Protein AF-W2MNX2-F1 (afdb_monomer)

Sequence (63 aa):
MDAKLEESLTPAMMLSIFMGALHGAPVFPDGFTADVNTDHKRMELEMLLAVDSDGGCAFPGQD

Mean predicted aligned error: 14.45 Å

Radius of gyration: 28.84 Å; Cα contacts (8 Å, |Δi|>4): 29; chains: 1; bounding box: 40×25×97 Å

pLDDT: mean 72.31, std 12.58, range [43.97, 86.94]

Solvent-accessible surface area (backbone atoms only — not comparable to full-atom values): 5010 Å² total; per-residue (Å²): 135,84,80,78,7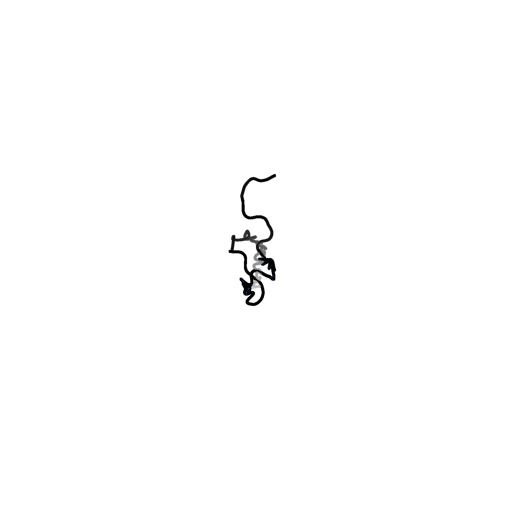9,77,79,80,78,72,81,84,78,90,82,86,83,83,79,78,83,70,92,74,80,65,40,59,66,90,79,72,72,89,79,86,72,81,52,92,90,50,92,75,87,82,84,86,72,68,48,69,85,72,80,69,78,98,65,98,86,82,131

Organism: Phytophthora nicotianae (NCBI:txid4792)

Foldseek 3Di:
DDPPPPPPPPPDDDDDDDDAFDFDDWAQPDPDDDDDDPPPVDDDDDDTDTDGPRPDDPDPDDD

Structure (mmCIF, N/CA/C/O backbone):
data_AF-W2MNX2-F1
#
_entry.id   AF-W2MNX2-F1
#
loop_
_atom_site.group_PDB
_atom_site.id
_atom_site.type_symbol
_atom_site.label_atom_id
_atom_site.label_alt_id
_atom_site.label_comp_id
_atom_site.label_asym_id
_atom_site.label_entity_id
_atom_site.label_seq_id
_atom_site.pdbx_PDB_ins_code
_atom_site.Cartn_x
_atom_site.Cartn_y
_atom_site.Cartn_z
_atom_site.occupancy
_atom_site.B_iso_or_equiv
_atom_site.auth_seq_id
_atom_site.auth_comp_id
_atom_site.auth_asym_id
_atom_site.auth_atom_id
_atom_site.pdbx_PDB_model_num
ATOM 1 N N . MET A 1 1 ? 20.141 -9.032 -67.539 1.00 46.62 1 MET A N 1
ATOM 2 C CA . MET A 1 1 ? 19.655 -7.850 -66.800 1.00 46.62 1 MET A CA 1
ATOM 3 C C . MET A 1 1 ? 19.381 -8.328 -65.393 1.00 46.62 1 MET A C 1
ATOM 5 O O . MET A 1 1 ? 18.303 -8.837 -65.123 1.00 46.62 1 MET A O 1
ATOM 9 N N . ASP A 1 2 ? 20.416 -8.295 -64.561 1.00 50.84 2 ASP A N 1
ATOM 10 C CA . ASP A 1 2 ? 20.374 -8.800 -63.194 1.00 50.84 2 ASP A CA 1
ATOM 11 C C . ASP A 1 2 ? 19.654 -7.787 -62.309 1.00 50.84 2 ASP A C 1
ATOM 13 O O . ASP A 1 2 ? 20.149 -6.687 -62.063 1.00 50.84 2 ASP A O 1
ATOM 17 N N . ALA A 1 3 ? 18.449 -8.141 -61.870 1.00 55.41 3 ALA A N 1
ATOM 18 C CA . ALA A 1 3 ? 17.736 -7.375 -60.866 1.00 55.41 3 ALA A CA 1
ATOM 19 C C . ALA A 1 3 ? 18.438 -7.598 -59.522 1.00 55.41 3 ALA A C 1
ATOM 21 O O . ALA A 1 3 ? 18.208 -8.600 -58.846 1.00 55.41 3 ALA A O 1
ATOM 22 N N . LYS A 1 4 ? 19.324 -6.674 -59.139 1.00 58.59 4 LYS A N 1
ATOM 23 C CA . LYS A 1 4 ? 19.753 -6.563 -57.746 1.00 58.59 4 LYS A CA 1
ATOM 24 C C . LYS A 1 4 ? 18.537 -6.151 -56.921 1.00 58.59 4 LYS A C 1
ATOM 26 O O . LYS A 1 4 ? 18.092 -5.007 -56.982 1.00 58.59 4 LYS A O 1
ATOM 31 N N . LEU A 1 5 ? 17.987 -7.113 -56.190 1.00 58.19 5 LEU A N 1
ATOM 32 C CA . LEU A 1 5 ? 17.052 -6.865 -55.10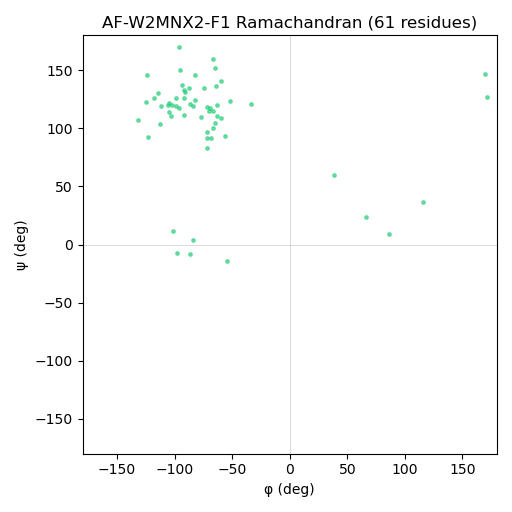7 1.00 58.19 5 LEU A CA 1
ATOM 33 C C . LEU A 1 5 ? 17.881 -6.271 -53.961 1.00 58.19 5 LEU A C 1
ATOM 35 O O . LEU A 1 5 ? 18.518 -6.996 -53.204 1.00 58.19 5 LEU A O 1
ATOM 39 N N . GLU A 1 6 ? 17.972 -4.945 -53.914 1.00 62.91 6 GLU A N 1
ATOM 40 C CA . GLU A 1 6 ? 18.552 -4.238 -52.774 1.00 62.91 6 GLU A CA 1
A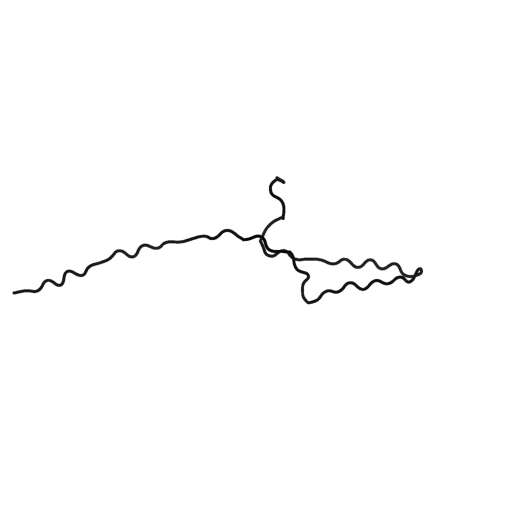TOM 41 C C . GLU A 1 6 ? 17.613 -4.476 -51.584 1.00 62.91 6 GLU A C 1
ATOM 43 O O . GLU A 1 6 ? 16.537 -3.879 -51.494 1.00 62.91 6 GLU A O 1
ATOM 48 N N . GLU A 1 7 ? 17.970 -5.415 -50.705 1.00 64.12 7 GLU A N 1
ATOM 49 C CA . GLU A 1 7 ? 17.276 -5.592 -49.434 1.00 64.12 7 GLU A CA 1
ATOM 50 C C . GLU A 1 7 ? 17.395 -4.288 -48.642 1.00 64.12 7 GLU A C 1
ATOM 52 O O . GLU A 1 7 ? 18.464 -3.911 -48.160 1.00 64.12 7 GLU A O 1
ATOM 57 N N . SER A 1 8 ? 16.275 -3.575 -48.521 1.00 65.06 8 SER A N 1
A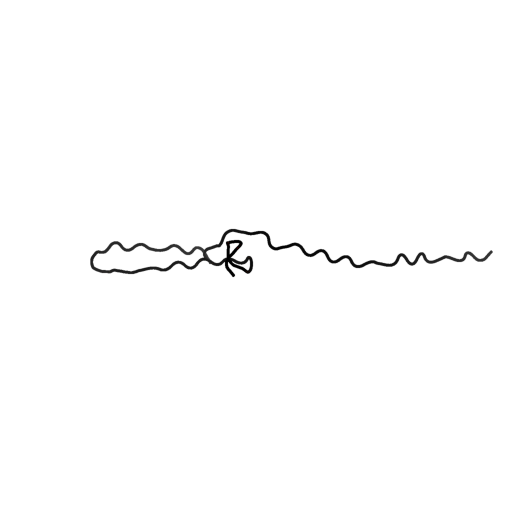TOM 58 C CA . SER A 1 8 ? 16.161 -2.446 -47.610 1.00 65.06 8 SER A CA 1
ATOM 59 C C . SER A 1 8 ? 16.210 -2.984 -46.181 1.00 65.06 8 SER A C 1
ATOM 61 O O . SER A 1 8 ? 15.199 -3.370 -45.598 1.00 65.06 8 SER A O 1
ATOM 63 N N . LEU A 1 9 ? 17.415 -3.043 -45.623 1.00 66.12 9 LEU A N 1
ATOM 64 C CA . LEU A 1 9 ? 17.640 -3.278 -44.204 1.00 66.12 9 LEU A CA 1
ATOM 65 C C . LEU A 1 9 ? 17.231 -2.009 -43.453 1.00 66.12 9 LEU A C 1
ATOM 67 O O . LEU A 1 9 ? 18.068 -1.158 -43.158 1.00 66.12 9 LEU A O 1
ATOM 71 N N . THR A 1 10 ? 15.940 -1.842 -43.167 1.00 73.12 10 THR A N 1
ATOM 72 C CA . THR A 1 10 ? 15.497 -0.810 -42.223 1.00 73.12 10 THR A CA 1
ATOM 73 C C . THR A 1 10 ? 16.020 -1.185 -40.836 1.00 73.12 10 THR A C 1
ATOM 75 O O . THR A 1 10 ? 15.600 -2.220 -40.308 1.00 73.12 10 THR A O 1
ATOM 78 N N . PRO A 1 11 ? 16.928 -0.402 -40.225 1.00 76.19 11 PRO A N 1
ATOM 79 C CA . PRO A 1 11 ? 17.429 -0.715 -38.896 1.00 76.19 11 PRO A CA 1
ATOM 80 C C . PRO A 1 11 ? 16.266 -0.651 -37.905 1.00 76.19 11 PRO A C 1
ATOM 82 O O . PRO A 1 11 ? 15.622 0.389 -37.766 1.00 76.19 11 PRO A O 1
ATOM 85 N N . ALA A 1 12 ? 15.971 -1.759 -37.226 1.00 77.81 12 ALA A N 1
ATOM 86 C CA . ALA A 1 12 ? 14.994 -1.756 -36.148 1.00 77.81 12 ALA A CA 1
ATOM 87 C C . ALA A 1 12 ? 15.596 -1.018 -34.947 1.00 77.81 12 ALA A C 1
ATOM 89 O O . ALA A 1 12 ? 16.623 -1.428 -34.404 1.00 77.81 12 ALA A O 1
ATOM 90 N N . MET A 1 13 ? 14.968 0.084 -34.542 1.00 83.31 13 MET A N 1
ATOM 91 C CA . MET A 1 13 ? 15.365 0.838 -33.360 1.00 83.31 13 MET A CA 1
ATOM 92 C C . MET A 1 13 ? 14.458 0.439 -32.197 1.00 83.31 13 MET A C 1
ATOM 94 O O . MET A 1 13 ? 13.234 0.490 -32.309 1.00 83.31 13 MET A O 1
ATOM 98 N N . MET A 1 14 ? 15.055 0.024 -31.082 1.00 84.31 14 MET A N 1
ATOM 99 C CA . MET A 1 14 ? 14.308 -0.280 -29.866 1.00 84.31 14 MET A CA 1
ATOM 100 C C . MET A 1 14 ? 14.078 1.016 -29.087 1.00 84.31 14 MET A C 1
ATOM 102 O O . MET A 1 14 ? 15.034 1.675 -28.680 1.00 84.31 14 MET A O 1
ATOM 106 N N . LEU A 1 15 ? 12.811 1.376 -28.888 1.00 86.69 15 LEU A N 1
ATOM 107 C CA . LEU A 1 15 ? 12.401 2.484 -28.033 1.00 86.69 15 LEU A CA 1
ATOM 108 C C . LEU A 1 15 ? 11.827 1.916 -26.734 1.00 86.69 15 LEU A C 1
ATOM 110 O O . LEU A 1 15 ? 10.770 1.288 -26.748 1.00 86.69 15 LEU A O 1
ATOM 114 N N . SER A 1 16 ? 12.504 2.167 -25.617 1.00 86.75 16 SER A N 1
ATOM 115 C CA . SER A 1 16 ? 11.973 1.874 -24.285 1.00 86.75 16 SER A CA 1
ATOM 116 C C . SER A 1 16 ? 11.342 3.137 -23.712 1.00 86.75 16 SER A C 1
ATOM 118 O O . SER A 1 16 ? 12.028 4.138 -23.510 1.00 86.75 16 SER A O 1
ATOM 120 N N . ILE A 1 17 ? 10.036 3.089 -23.454 1.00 86.44 17 ILE A N 1
ATOM 121 C CA . ILE A 1 17 ? 9.299 4.159 -22.777 1.00 86.44 17 ILE A CA 1
ATOM 122 C C . ILE A 1 17 ? 9.030 3.693 -21.351 1.00 86.44 17 ILE A C 1
ATOM 124 O O . ILE A 1 17 ? 8.384 2.669 -21.143 1.00 86.44 17 ILE A O 1
ATOM 128 N N . PHE A 1 18 ? 9.509 4.458 -20.376 1.00 82.31 18 PHE A N 1
ATOM 129 C CA . PHE A 1 18 ? 9.190 4.244 -18.971 1.00 82.31 18 PHE A CA 1
ATOM 130 C C . PHE A 1 18 ? 8.082 5.216 -18.581 1.00 82.31 18 PHE A C 1
ATOM 132 O O . PHE A 1 18 ? 8.258 6.430 -18.677 1.00 82.31 18 PHE A O 1
ATOM 139 N N . MET A 1 19 ? 6.936 4.687 -18.163 1.00 79.94 19 MET A N 1
ATOM 140 C CA . MET A 1 19 ? 5.909 5.495 -17.513 1.00 79.94 19 MET A CA 1
ATOM 141 C C . MET A 1 19 ? 6.200 5.527 -16.015 1.00 79.94 19 MET A C 1
ATOM 143 O O . MET A 1 19 ? 6.513 4.494 -15.423 1.00 79.94 19 MET A O 1
ATOM 147 N N . GLY A 1 20 ? 6.117 6.714 -15.417 1.00 71.56 20 GLY A N 1
ATOM 148 C CA . GLY A 1 20 ? 6.144 6.848 -13.964 1.00 71.56 20 GLY A CA 1
ATOM 149 C C . GLY A 1 20 ? 4.896 6.230 -13.332 1.00 71.56 20 GLY A C 1
ATOM 150 O O . GLY A 1 20 ? 3.872 6.064 -13.998 1.00 71.56 20 GLY A O 1
ATOM 151 N 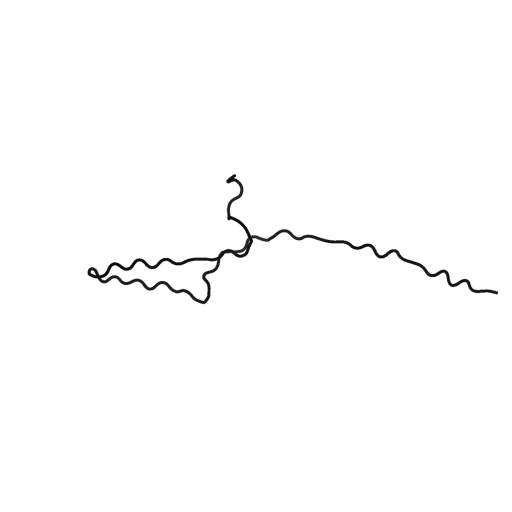N . ALA A 1 21 ? 4.983 5.903 -12.044 1.00 71.31 21 ALA A N 1
ATOM 152 C CA . ALA A 1 21 ? 3.819 5.484 -11.276 1.00 71.31 21 ALA A CA 1
ATOM 153 C C . ALA A 1 21 ? 2.810 6.642 -11.179 1.00 71.31 21 ALA A C 1
ATOM 155 O O . ALA A 1 21 ? 3.188 7.796 -10.964 1.00 71.31 21 ALA A O 1
ATOM 156 N N . LEU A 1 22 ? 1.527 6.331 -11.361 1.00 77.12 22 LEU A N 1
ATOM 157 C CA . LEU A 1 22 ? 0.428 7.245 -11.071 1.00 77.12 22 LEU A CA 1
ATOM 158 C C . LEU A 1 22 ? -0.013 6.996 -9.631 1.00 77.12 22 LEU A C 1
ATOM 160 O O . LEU A 1 22 ? -0.210 5.844 -9.265 1.00 77.12 22 LEU A O 1
ATOM 164 N N . HIS A 1 23 ? -0.194 8.057 -8.846 1.00 76.12 23 HIS A N 1
ATOM 165 C CA . HIS A 1 23 ? -0.685 7.916 -7.480 1.00 76.12 23 HIS A CA 1
ATOM 166 C C . HIS A 1 23 ? -2.163 7.497 -7.474 1.00 76.12 23 HIS A C 1
ATOM 168 O O . HIS A 1 23 ? -3.040 8.230 -7.943 1.00 76.12 23 HIS A O 1
ATOM 174 N N . GLY A 1 24 ? -2.412 6.302 -6.969 1.00 81.50 24 GLY A N 1
ATOM 175 C CA . GLY A 1 24 ? -3.685 5.724 -6.595 1.00 81.50 24 GLY A CA 1
ATOM 176 C C . GLY A 1 24 ? -3.966 5.877 -5.100 1.00 81.50 24 GLY A C 1
ATOM 177 O O . GLY A 1 24 ? -3.143 6.318 -4.303 1.00 81.50 24 GLY A O 1
ATOM 178 N N . ALA A 1 25 ? -5.201 5.556 -4.723 1.00 83.69 25 ALA A N 1
ATOM 179 C CA . ALA A 1 25 ? -5.603 5.558 -3.325 1.00 83.69 25 ALA A CA 1
ATOM 180 C C . ALA A 1 25 ? -5.187 4.241 -2.641 1.00 83.69 25 ALA A C 1
ATOM 182 O O . ALA A 1 25 ? -5.283 3.183 -3.270 1.00 83.69 25 ALA A O 1
ATOM 183 N N . PRO A 1 26 ? -4.818 4.272 -1.347 1.00 85.06 26 PRO A N 1
ATOM 184 C CA . PRO A 1 26 ? -4.590 3.057 -0.575 1.00 85.06 26 PRO A CA 1
ATOM 185 C C . PRO A 1 26 ? -5.886 2.249 -0.417 1.00 85.06 26 PRO A C 1
ATOM 187 O O . PRO A 1 26 ? -6.988 2.807 -0.378 1.00 85.06 26 PRO A O 1
ATOM 190 N N . VAL A 1 27 ? -5.755 0.930 -0.277 1.00 86.94 27 VAL A N 1
ATOM 191 C CA . VAL A 1 27 ? -6.884 -0.007 -0.172 1.00 86.94 27 VAL A CA 1
ATOM 192 C C . VAL A 1 27 ? -6.804 -0.852 1.096 1.00 86.94 27 VAL A C 1
ATOM 194 O O . VAL A 1 27 ? -5.722 -1.240 1.531 1.00 86.94 27 VAL A O 1
ATOM 197 N N . PHE A 1 28 ? -7.955 -1.180 1.685 1.00 86.88 28 PHE A N 1
ATOM 198 C CA . PHE A 1 28 ? -8.030 -2.232 2.699 1.00 86.88 28 PHE A CA 1
ATOM 199 C C . PHE A 1 28 ? -8.107 -3.593 1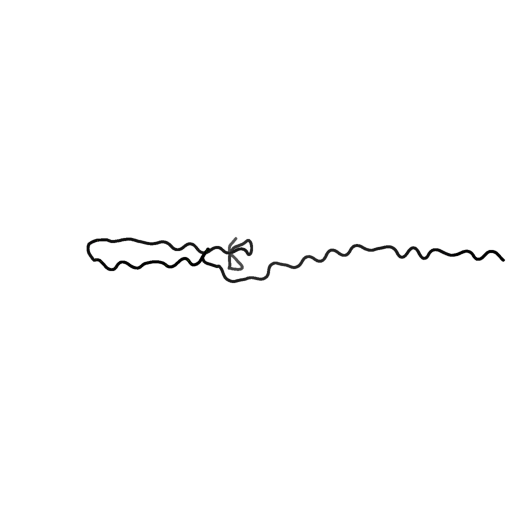.996 1.00 86.88 28 PHE A C 1
ATOM 201 O O . PHE A 1 28 ? -8.994 -3.775 1.156 1.00 86.88 28 PHE A O 1
ATOM 208 N N . PRO A 1 29 ? -7.204 -4.542 2.296 1.00 80.50 29 PRO A N 1
ATOM 209 C CA . PRO A 1 29 ? -7.267 -5.878 1.714 1.00 80.50 29 PRO A CA 1
ATOM 210 C C . PRO A 1 29 ? -8.594 -6.576 2.055 1.00 80.50 29 PRO A C 1
ATOM 212 O O . PRO A 1 29 ? -9.096 -6.442 3.168 1.00 80.50 29 PRO A O 1
ATOM 215 N N . ASP A 1 30 ? -9.158 -7.303 1.089 1.00 68.81 30 ASP A N 1
ATOM 216 C CA . ASP A 1 30 ? -10.282 -8.243 1.220 1.00 68.81 30 ASP A CA 1
ATOM 217 C C . ASP A 1 30 ? -11.417 -7.846 2.185 1.00 68.81 30 ASP A C 1
ATOM 219 O O . ASP A 1 30 ? -11.747 -8.567 3.124 1.00 68.81 30 ASP A O 1
ATOM 223 N N . GLY A 1 31 ? -12.071 -6.709 1.922 1.00 68.50 31 GLY A N 1
ATOM 224 C CA . GLY A 1 31 ? -13.367 -6.389 2.539 1.00 68.50 31 GLY A CA 1
ATOM 225 C C . GLY A 1 31 ? -13.319 -6.166 4.052 1.00 68.50 31 GLY A C 1
ATOM 226 O O . GLY A 1 31 ? -14.340 -6.325 4.726 1.00 68.50 31 GLY A O 1
ATOM 227 N N . PHE A 1 32 ? -12.146 -5.801 4.578 1.00 72.38 32 PHE A N 1
ATOM 228 C CA . PHE A 1 32 ? -11.959 -5.521 5.995 1.00 72.38 32 PHE A CA 1
ATOM 229 C C . PHE A 1 32 ? -12.990 -4.506 6.493 1.00 72.38 32 PHE A C 1
ATOM 231 O O . PHE A 1 32 ? -13.115 -3.395 5.976 1.00 72.38 32 PHE A O 1
ATOM 238 N N . THR A 1 33 ? -13.730 -4.913 7.514 1.00 75.06 33 THR A N 1
ATOM 239 C CA . THR A 1 33 ? -14.695 -4.079 8.220 1.00 75.06 33 THR A CA 1
ATOM 240 C C . THR A 1 33 ? -14.290 -4.132 9.683 1.00 75.06 33 THR A C 1
ATOM 242 O O . THR A 1 33 ? -14.177 -5.228 10.219 1.00 75.06 33 THR A O 1
ATOM 245 N N . ALA A 1 34 ? -14.020 -2.981 10.302 1.00 78.12 34 ALA A N 1
ATOM 246 C CA . ALA A 1 34 ? -13.807 -2.945 11.747 1.00 78.12 34 ALA A CA 1
ATOM 247 C C . ALA A 1 34 ? -15.151 -3.105 12.455 1.00 78.12 34 ALA A C 1
ATOM 249 O O . ALA A 1 34 ? -16.127 -2.441 12.081 1.00 78.12 34 ALA A O 1
ATOM 250 N N . ASP A 1 35 ? -15.184 -3.949 13.477 1.00 79.12 35 ASP A N 1
ATOM 251 C CA . ASP A 1 35 ? -16.314 -4.045 14.385 1.00 79.12 35 ASP A CA 1
ATOM 252 C C . ASP A 1 35 ? -16.071 -3.131 15.590 1.00 79.12 35 ASP A C 1
ATOM 254 O O . ASP A 1 35 ? -14.968 -3.022 16.129 1.00 79.12 35 ASP A O 1
ATOM 258 N N . VAL A 1 36 ? -17.111 -2.420 16.010 1.00 76.75 36 VAL A N 1
ATOM 259 C CA . VAL A 1 36 ? -17.018 -1.464 17.114 1.00 76.75 36 VAL A CA 1
ATOM 260 C C . VAL A 1 36 ? -17.846 -1.992 18.268 1.00 76.75 36 VAL A C 1
ATOM 262 O O . VAL A 1 36 ? -19.071 -1.877 18.288 1.00 76.75 36 VAL A O 1
ATOM 265 N N . ASN A 1 37 ? -17.161 -2.525 19.277 1.00 77.75 37 ASN A N 1
ATOM 266 C CA . ASN A 1 37 ? -17.795 -2.919 20.524 1.00 77.75 37 ASN A CA 1
ATOM 267 C C . ASN A 1 37 ? -17.873 -1.724 21.489 1.00 77.75 37 ASN A C 1
ATOM 269 O O . ASN A 1 37 ? -16.856 -1.149 21.873 1.00 77.75 37 ASN A O 1
ATOM 273 N N . THR A 1 38 ? -19.086 -1.356 21.908 1.00 76.38 38 THR A N 1
ATOM 274 C CA . THR A 1 38 ? -19.324 -0.275 22.882 1.00 76.38 38 THR A CA 1
ATOM 275 C C . THR A 1 38 ? -19.609 -0.786 24.297 1.00 76.38 38 THR A C 1
ATOM 277 O O . THR A 1 38 ? -20.090 -0.024 25.140 1.00 76.38 38 THR A O 1
ATOM 280 N N . ASP A 1 39 ? -19.385 -2.072 24.582 1.00 86.94 39 ASP A N 1
ATOM 281 C CA . ASP A 1 39 ? -19.523 -2.610 25.933 1.00 86.94 39 ASP A CA 1
ATOM 282 C C . ASP A 1 39 ? -18.511 -1.940 26.871 1.00 86.94 39 ASP A C 1
ATOM 284 O O . ASP A 1 39 ? -17.312 -2.191 26.827 1.00 86.94 39 ASP A O 1
ATOM 288 N N . HIS A 1 40 ? -19.017 -1.121 27.791 1.00 80.94 40 HIS A N 1
ATOM 289 C CA . HIS A 1 40 ? -18.227 -0.434 28.815 1.00 80.94 40 HIS A CA 1
ATOM 290 C C . HIS A 1 40 ? -17.337 -1.346 29.684 1.00 80.94 40 HIS A C 1
ATOM 292 O O . HIS A 1 40 ? -16.482 -0.831 30.407 1.00 80.94 40 HIS A O 1
ATOM 298 N N . LYS A 1 41 ? -17.532 -2.673 29.666 1.00 83.75 41 LYS A N 1
ATOM 299 C CA . LYS A 1 41 ? -16.690 -3.643 30.390 1.00 83.75 41 LYS A CA 1
ATOM 300 C C . LYS A 1 41 ? -15.620 -4.311 29.526 1.00 83.75 41 LYS A C 1
ATOM 302 O O . LYS A 1 41 ? -14.783 -5.028 30.077 1.00 83.75 41 LYS A O 1
ATOM 307 N N . ARG A 1 42 ? -15.627 -4.095 28.210 1.00 70.69 42 ARG A N 1
ATOM 308 C CA . ARG A 1 42 ? -14.642 -4.632 27.267 1.00 70.69 42 ARG A CA 1
ATOM 309 C C . ARG A 1 42 ? -14.145 -3.516 26.362 1.00 70.69 42 ARG A C 1
ATOM 311 O O . ARG A 1 42 ? -14.855 -3.066 25.476 1.00 70.69 42 ARG A O 1
ATOM 318 N N . MET A 1 43 ? -12.909 -3.081 26.591 1.00 72.31 43 MET A N 1
ATOM 319 C CA . MET A 1 43 ? -12.235 -2.190 25.655 1.00 72.31 43 MET A CA 1
ATOM 320 C C . MET A 1 43 ? -11.434 -3.048 24.675 1.00 72.31 43 MET A C 1
ATOM 322 O O . MET A 1 43 ? -10.456 -3.680 25.072 1.00 72.31 43 MET A O 1
ATOM 326 N N . GLU A 1 44 ? -11.858 -3.079 23.417 1.00 71.56 44 GLU A N 1
ATOM 327 C C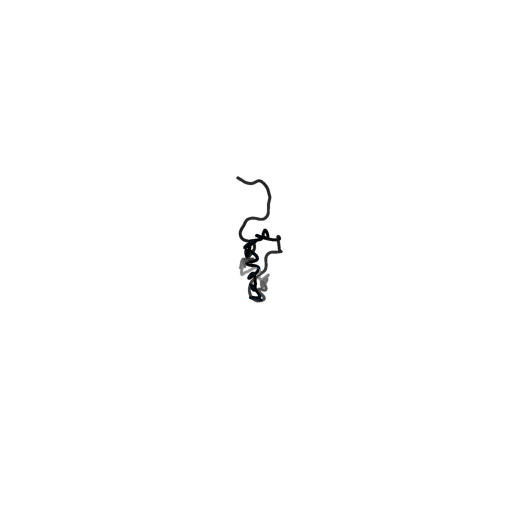A . GLU A 1 44 ? -11.113 -3.691 22.318 1.00 71.56 44 GLU A CA 1
ATOM 328 C C . GLU A 1 44 ? -10.774 -2.594 21.310 1.00 71.56 44 GLU A C 1
ATOM 330 O O . GLU A 1 44 ? -11.636 -1.823 20.894 1.00 71.56 44 GLU A O 1
ATOM 335 N N . LEU A 1 45 ? -9.487 -2.483 20.981 1.00 71.81 45 LEU A N 1
ATOM 336 C CA . LEU A 1 45 ? -8.994 -1.576 19.956 1.00 71.81 45 LEU A CA 1
ATOM 337 C C . LEU A 1 45 ? -8.695 -2.405 18.714 1.00 71.81 45 LEU A C 1
ATOM 339 O O . LEU A 1 45 ? -7.741 -3.183 18.708 1.00 71.81 45 LEU A O 1
ATOM 343 N N . GLU A 1 46 ? -9.494 -2.223 17.672 1.00 76.19 46 GLU A N 1
ATOM 344 C CA . GLU A 1 46 ? -9.230 -2.828 16.374 1.00 76.19 46 GLU A CA 1
ATOM 345 C C . GLU A 1 46 ? -8.418 -1.861 15.504 1.00 76.19 46 GLU A C 1
ATOM 347 O O . GLU A 1 46 ? -8.775 -0.693 15.334 1.00 76.19 46 GLU A O 1
ATOM 352 N N . MET A 1 47 ? -7.288 -2.339 14.981 1.00 79.00 47 MET A N 1
ATOM 353 C CA . MET A 1 47 ? -6.428 -1.576 14.078 1.00 79.00 47 MET A CA 1
ATOM 354 C C . MET A 1 47 ? -6.665 -2.042 12.644 1.00 79.00 47 MET A C 1
ATOM 356 O O . MET A 1 47 ? -6.415 -3.200 12.318 1.00 79.00 47 MET A O 1
ATOM 360 N N . LEU A 1 48 ? -7.089 -1.120 11.780 1.00 83.50 48 LEU A N 1
ATOM 361 C CA . LEU A 1 48 ? -7.191 -1.358 10.343 1.00 83.50 48 LEU A CA 1
ATOM 362 C C . LEU A 1 48 ? -5.889 -0.954 9.647 1.00 83.50 48 LEU A C 1
ATOM 364 O O . LEU A 1 48 ? -5.382 0.149 9.852 1.00 83.50 48 LEU A O 1
ATOM 368 N N . LEU A 1 49 ? -5.375 -1.838 8.793 1.00 83.56 49 LEU A N 1
ATOM 369 C CA . LEU A 1 49 ? -4.173 -1.606 7.997 1.00 83.56 49 LEU A CA 1
ATOM 370 C C . LEU A 1 49 ? -4.557 -1.490 6.519 1.00 83.56 49 LEU A C 1
ATOM 372 O O . LEU A 1 49 ? -5.101 -2.429 5.941 1.00 83.56 49 LEU A O 1
ATOM 376 N N . ALA A 1 50 ? -4.270 -0.335 5.918 1.00 86.25 50 ALA A N 1
ATOM 377 C CA . ALA A 1 50 ? -4.409 -0.115 4.482 1.00 86.25 50 ALA A CA 1
ATOM 378 C C . ALA A 1 50 ? -3.066 -0.338 3.773 1.00 86.25 50 ALA A C 1
ATOM 380 O O . ALA A 1 50 ? -2.003 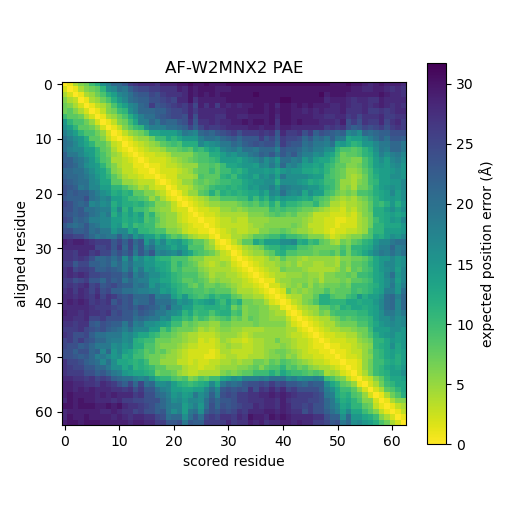-0.102 4.351 1.00 86.25 50 ALA A O 1
ATOM 381 N N . VAL A 1 51 ? -3.123 -0.777 2.518 1.00 85.25 51 VAL A N 1
ATOM 382 C CA . VAL A 1 51 ? -1.960 -1.030 1.664 1.00 85.25 51 VAL A CA 1
ATOM 383 C C . VAL A 1 51 ? -1.970 -0.047 0.501 1.00 85.25 51 VAL A C 1
ATOM 385 O O . VAL A 1 51 ? -2.981 0.110 -0.180 1.00 85.25 51 VAL A O 1
ATOM 388 N N . ASP A 1 52 ? -0.829 0.594 0.275 1.00 85.62 52 ASP A N 1
ATOM 389 C CA . ASP A 1 52 ? -0.549 1.405 -0.906 1.00 85.62 52 ASP A CA 1
ATOM 390 C C . ASP A 1 52 ? 0.410 0.620 -1.813 1.00 85.62 52 ASP A C 1
ATOM 392 O O . ASP A 1 52 ? 1.495 0.213 -1.385 1.00 85.62 52 ASP A O 1
ATOM 396 N N . SER A 1 53 ? -0.021 0.341 -3.043 1.00 78.19 53 SER A N 1
ATOM 397 C CA . SER A 1 53 ? 0.743 -0.441 -4.019 1.00 78.19 53 SER A CA 1
ATOM 398 C C . SER A 1 53 ? 1.718 0.393 -4.845 1.00 78.19 53 SER A C 1
ATOM 400 O O . SER A 1 53 ? 2.522 -0.179 -5.584 1.00 78.19 53 SER A O 1
ATOM 402 N N . ASP A 1 54 ? 1.672 1.720 -4.736 1.00 77.25 54 ASP A N 1
ATOM 403 C CA . ASP A 1 54 ? 2.325 2.616 -5.693 1.00 77.25 54 ASP A CA 1
ATOM 404 C C . ASP A 1 54 ? 3.813 2.840 -5.386 1.00 77.25 54 ASP A C 1
ATOM 406 O O . ASP A 1 54 ? 4.511 3.569 -6.091 1.00 77.25 54 ASP A O 1
ATOM 410 N N . GLY A 1 55 ? 4.331 2.150 -4.366 1.00 65.06 55 GLY A N 1
ATOM 411 C CA . GLY A 1 55 ? 5.764 1.990 -4.140 1.00 65.06 55 GLY A CA 1
ATOM 412 C C . GLY A 1 55 ? 6.447 3.104 -3.346 1.00 65.06 55 GLY A C 1
ATOM 413 O O . GLY A 1 55 ? 7.672 3.068 -3.238 1.00 65.06 55 GLY A O 1
ATOM 414 N N . GLY A 1 56 ? 5.725 4.057 -2.746 1.00 64.44 56 GLY A N 1
ATOM 415 C CA . GLY A 1 56 ? 6.353 5.009 -1.826 1.00 64.44 56 GLY A CA 1
ATOM 416 C C . GLY A 1 56 ? 5.486 6.187 -1.391 1.00 64.44 56 GLY A C 1
ATOM 417 O O . GLY A 1 56 ? 4.662 6.682 -2.149 1.00 64.44 56 GLY A O 1
ATOM 418 N N . CYS A 1 57 ? 5.733 6.605 -0.146 1.00 52.53 57 CYS A N 1
ATOM 419 C CA . CYS A 1 57 ? 5.004 7.554 0.692 1.00 52.53 57 CYS A CA 1
ATOM 420 C C . CYS A 1 57 ? 4.333 8.708 -0.064 1.00 52.53 57 CYS A C 1
ATOM 422 O O . CYS A 1 57 ? 4.994 9.551 -0.671 1.00 52.53 57 CYS A O 1
ATOM 424 N N . ALA A 1 58 ? 3.012 8.797 0.081 1.00 53.78 58 ALA A N 1
ATOM 425 C CA . ALA A 1 58 ? 2.244 9.996 -0.196 1.00 53.78 58 ALA A CA 1
ATOM 426 C C . ALA A 1 58 ? 2.808 11.158 0.633 1.00 53.78 58 ALA A C 1
ATOM 428 O O . ALA A 1 58 ? 2.481 11.239 1.801 1.00 53.78 58 ALA A O 1
ATOM 429 N N . PHE A 1 59 ? 3.727 11.954 0.080 1.00 50.44 59 PHE A N 1
ATOM 430 C CA . PHE A 1 59 ? 3.912 13.407 0.232 1.00 50.44 59 PHE A CA 1
ATOM 431 C C . PHE A 1 59 ? 5.241 13.797 -0.449 1.00 50.44 59 PHE A C 1
ATOM 433 O O . PHE A 1 59 ? 6.284 13.231 -0.123 1.00 50.44 59 PHE A O 1
ATOM 440 N N . PRO A 1 60 ? 5.261 14.782 -1.363 1.00 44.94 60 PRO A N 1
ATOM 441 C CA . PRO A 1 60 ? 6.520 15.349 -1.828 1.00 44.94 60 PRO A CA 1
ATOM 442 C C . PRO A 1 60 ? 7.167 16.158 -0.687 1.00 44.94 60 PRO A C 1
ATOM 444 O O . PRO A 1 60 ? 6.599 17.160 -0.255 1.00 44.94 60 PRO A O 1
ATOM 447 N N . GLY A 1 61 ? 8.354 15.750 -0.220 1.00 44.88 61 GLY A N 1
ATOM 448 C CA . GLY A 1 61 ? 9.225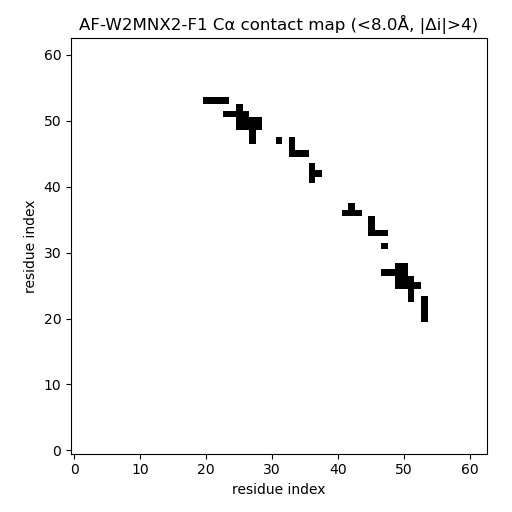 16.596 0.613 1.00 44.88 61 GLY A CA 1
ATOM 449 C C . GLY A 1 61 ? 9.505 16.150 2.053 1.00 44.88 61 GLY A C 1
ATOM 450 O O . GLY A 1 61 ? 9.626 17.012 2.921 1.00 44.88 61 GLY A O 1
ATOM 451 N N . GLN A 1 62 ? 9.640 14.853 2.329 1.00 43.97 62 GLN A N 1
ATOM 452 C CA . GLN A 1 62 ? 10.294 14.399 3.562 1.00 43.97 62 GLN A CA 1
ATOM 453 C C . GLN A 1 62 ? 11.468 13.475 3.230 1.00 43.97 62 GLN A C 1
ATOM 455 O O . GLN A 1 62 ? 11.296 12.266 3.080 1.00 43.97 62 GLN A O 1
ATOM 460 N N . ASP A 1 63 ? 12.636 14.109 3.133 1.00 44.25 63 ASP A N 1
ATOM 461 C CA . ASP A 1 63 ? 13.968 13.519 3.267 1.00 44.25 63 ASP A CA 1
ATOM 462 C C . ASP A 1 63 ? 14.437 13.718 4.720 1.00 44.25 63 ASP A C 1
ATOM 464 O O . ASP A 1 63 ? 14.190 14.825 5.267 1.00 44.25 63 ASP A O 1
#

Secondary structure (DSSP, 8-state):
----------PPPP---PPPPP-PPPB-GGG--------TT----PPP--B--SSS-S-S---